Protein AF-A0A3P7JI69-F1 (afdb_monomer_lite)

Organism: Strongylus vulgaris (NCBI:txid40348)

Foldseek 3Di:
DDDDDPVPPPPPVVLADPPVLLVVLLVVLVVCVVVVNAAQEAEFELASSRQNSVQSSDVNNDPSHHAYEYDNVRDPDNVCVVVGDDPVRVVVVPGRHDPVDDDDPDPPPPPD

Radius of gyration: 17.05 Å; chains: 1; bounding box: 57×36×42 Å

InterPro domains:
  IPR029033 Histidine phosphatase superfamily [G3DSA:3.40.50.1240] (18-110)

Structure (mmCIF, N/CA/C/O backbone):
data_AF-A0A3P7JI69-F1
#
_entry.id   AF-A0A3P7JI69-F1
#
loop_
_atom_site.group_PDB
_atom_site.id
_atom_site.type_symbol
_atom_site.label_atom_id
_atom_site.label_alt_id
_atom_site.label_comp_id
_atom_site.label_asym_id
_atom_site.label_entity_id
_atom_site.label_seq_id
_atom_site.pdbx_PDB_ins_code
_atom_site.Cartn_x
_atom_site.Cartn_y
_atom_site.Cartn_z
_atom_site.occupancy
_atom_site.B_iso_or_equiv
_atom_site.auth_seq_id
_atom_site.auth_comp_id
_atom_site.auth_asym_id
_atom_site.auth_atom_id
_atom_site.pdbx_PDB_model_num
ATOM 1 N N . MET A 1 1 ? 40.542 15.471 4.690 1.00 40.34 1 MET A N 1
ATOM 2 C CA . MET A 1 1 ? 39.079 15.677 4.727 1.00 40.34 1 MET A CA 1
ATOM 3 C C . MET A 1 1 ? 38.530 15.348 3.349 1.00 40.34 1 MET A C 1
ATOM 5 O O . MET A 1 1 ? 38.534 16.198 2.474 1.00 40.34 1 MET A O 1
ATOM 9 N N . SER A 1 2 ? 38.188 14.085 3.115 1.00 42.88 2 SER A N 1
ATOM 10 C CA . SER A 1 2 ? 37.630 13.612 1.846 1.00 42.88 2 SER A CA 1
ATOM 11 C C . SER A 1 2 ? 36.116 13.815 1.869 1.00 42.88 2 SER A C 1
ATOM 13 O O . SER A 1 2 ? 35.401 13.048 2.512 1.00 42.88 2 SER A O 1
ATOM 15 N N . GLY A 1 3 ? 35.645 14.883 1.223 1.00 46.31 3 GLY A N 1
ATOM 16 C CA . GLY A 1 3 ? 34.226 15.054 0.922 1.00 46.31 3 GLY A CA 1
ATOM 17 C C . GLY A 1 3 ? 33.776 13.946 -0.027 1.00 46.31 3 GLY A C 1
ATOM 18 O O . GLY A 1 3 ? 34.468 13.648 -1.000 1.00 46.31 3 GLY A O 1
ATOM 19 N N . LEU A 1 4 ? 32.657 13.299 0.290 1.00 49.12 4 LEU A N 1
ATOM 20 C CA . LEU A 1 4 ? 32.044 12.313 -0.596 1.00 49.12 4 LEU A CA 1
ATOM 21 C C . LEU A 1 4 ? 31.556 12.999 -1.892 1.00 49.12 4 LEU A C 1
ATOM 23 O O . LEU A 1 4 ? 31.164 14.168 -1.836 1.00 49.12 4 LEU A O 1
ATOM 27 N N . PRO A 1 5 ? 31.566 12.306 -3.047 1.00 45.09 5 PRO A N 1
ATOM 28 C CA . PRO A 1 5 ? 31.114 12.871 -4.316 1.00 45.09 5 PRO A CA 1
ATOM 29 C C . PRO A 1 5 ? 29.620 13.236 -4.282 1.00 45.09 5 PRO A C 1
ATOM 31 O O . PRO A 1 5 ? 28.800 12.496 -3.735 1.00 45.09 5 PRO A O 1
ATOM 34 N N . LEU A 1 6 ? 29.268 14.350 -4.930 1.00 46.16 6 LEU A N 1
ATOM 35 C CA . LEU A 1 6 ? 27.909 14.908 -5.051 1.00 46.16 6 LEU A CA 1
ATOM 36 C C . LEU A 1 6 ? 26.869 13.958 -5.685 1.00 46.16 6 LEU A C 1
ATOM 38 O O . LEU A 1 6 ? 25.674 14.213 -5.576 1.00 46.16 6 LEU A O 1
ATOM 42 N N . GLU A 1 7 ? 27.284 12.839 -6.279 1.00 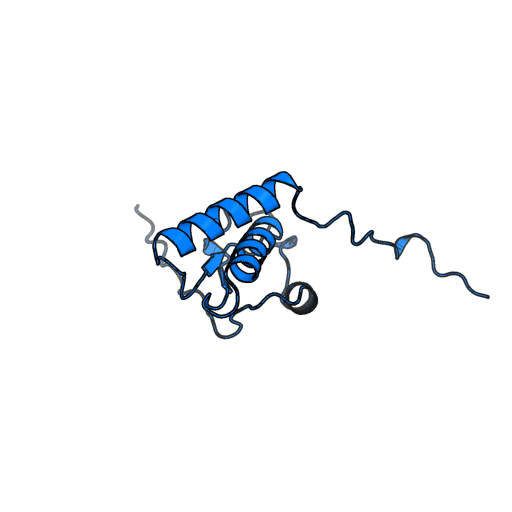42.41 7 GLU A N 1
ATOM 43 C CA . GLU A 1 7 ? 26.380 11.837 -6.867 1.00 42.41 7 GLU A CA 1
ATOM 44 C C . GLU A 1 7 ? 25.722 10.895 -5.841 1.00 42.41 7 GLU A C 1
ATOM 46 O O . GLU A 1 7 ? 24.839 10.117 -6.190 1.00 42.41 7 GLU A O 1
ATOM 51 N N . GLN A 1 8 ? 26.093 10.976 -4.557 1.00 45.59 8 GLN A N 1
ATOM 52 C CA . GLN A 1 8 ? 25.449 10.201 -3.484 1.00 45.59 8 GLN A CA 1
ATOM 53 C C . GLN A 1 8 ? 24.405 10.987 -2.676 1.00 45.59 8 GLN A C 1
ATOM 55 O O . GLN A 1 8 ? 23.789 10.436 -1.764 1.00 45.59 8 GLN A O 1
ATOM 60 N N . GLN A 1 9 ? 24.13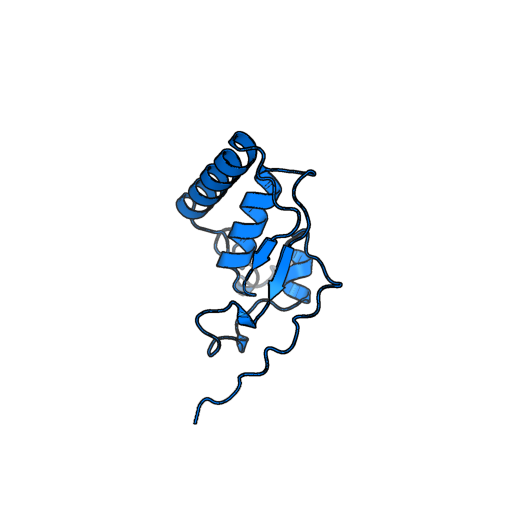0 12.243 -3.036 1.00 40.47 9 GLN A N 1
ATOM 61 C CA . GLN A 1 9 ? 22.944 12.965 -2.571 1.00 40.47 9 GLN A CA 1
ATOM 62 C C . GLN A 1 9 ? 21.775 12.730 -3.534 1.00 40.47 9 GLN A C 1
ATOM 64 O O . GLN A 1 9 ? 21.207 13.667 -4.089 1.00 40.47 9 GLN A O 1
ATOM 69 N N . PHE A 1 10 ? 21.380 11.468 -3.723 1.00 40.22 10 PHE A N 1
ATOM 70 C CA . PHE A 1 10 ? 20.041 11.195 -4.236 1.00 40.22 10 PHE A CA 1
ATOM 71 C C . PHE A 1 10 ? 19.043 11.730 -3.209 1.00 40.22 10 PHE A C 1
ATOM 73 O O . PHE A 1 10 ? 18.860 11.186 -2.118 1.00 40.22 10 PHE A O 1
ATOM 80 N N . ASP A 1 11 ? 18.478 12.881 -3.546 1.00 41.50 11 ASP A N 1
ATOM 81 C CA . ASP A 1 11 ? 17.589 13.664 -2.715 1.00 41.50 11 ASP A CA 1
ATOM 82 C C . ASP A 1 11 ? 16.390 12.808 -2.276 1.00 41.50 11 ASP A C 1
ATOM 84 O O . ASP A 1 11 ? 15.486 12.505 -3.058 1.00 41.50 11 ASP A O 1
ATOM 88 N N . GLN A 1 12 ? 16.346 12.446 -0.990 1.00 42.62 12 GLN A N 1
ATOM 89 C CA . GLN A 1 12 ? 15.197 11.798 -0.339 1.00 42.62 12 GLN A CA 1
ATOM 90 C C . GLN A 1 12 ? 13.889 12.611 -0.475 1.00 42.62 12 GLN A C 1
ATOM 92 O O . GLN A 1 12 ? 12.825 12.194 -0.003 1.00 42.62 12 GLN A O 1
ATOM 97 N N . ARG A 1 13 ? 13.924 13.817 -1.054 1.00 41.59 13 ARG A N 1
ATOM 98 C CA . ARG A 1 13 ? 12.738 14.617 -1.384 1.00 41.59 13 ARG A CA 1
ATOM 99 C C . ARG A 1 13 ? 12.159 14.313 -2.769 1.00 41.59 13 ARG A C 1
ATOM 101 O O . ARG A 1 13 ? 10.972 14.563 -2.942 1.00 41.59 13 ARG A O 1
ATOM 108 N N . SER A 1 14 ? 12.927 13.734 -3.697 1.00 43.69 14 SER A N 1
ATOM 109 C CA . SER A 1 14 ? 12.500 13.525 -5.094 1.00 43.69 14 SER A CA 1
ATOM 110 C C . SER A 1 14 ? 11.665 12.249 -5.311 1.00 43.69 14 SER A C 1
ATOM 112 O O . SER A 1 14 ? 10.902 12.147 -6.262 1.00 43.69 14 SER A O 1
ATOM 114 N N . ILE A 1 15 ? 11.740 11.287 -4.384 1.00 58.84 15 ILE A N 1
ATOM 115 C CA . ILE A 1 15 ? 11.088 9.965 -4.483 1.00 58.84 15 ILE A CA 1
ATOM 116 C C . ILE A 1 15 ? 9.824 9.918 -3.609 1.00 58.84 15 ILE A C 1
ATOM 118 O O . ILE A 1 15 ? 9.529 8.910 -2.979 1.00 58.84 15 ILE A O 1
ATOM 122 N N . ARG A 1 16 ? 9.095 11.027 -3.455 1.00 63.97 16 ARG A N 1
ATOM 123 C CA . ARG A 1 16 ? 7.857 11.072 -2.657 1.00 63.97 16 ARG A CA 1
ATOM 124 C C . ARG A 1 16 ? 6.665 11.369 -3.547 1.00 63.97 16 ARG A C 1
ATOM 126 O O . ARG A 1 16 ? 6.735 12.267 -4.381 1.00 63.97 16 ARG A O 1
ATOM 133 N N . GLN A 1 17 ? 5.576 10.634 -3.323 1.00 71.81 17 GLN A N 1
ATOM 134 C CA . GLN A 1 17 ? 4.293 10.873 -3.971 1.00 71.81 17 GLN A 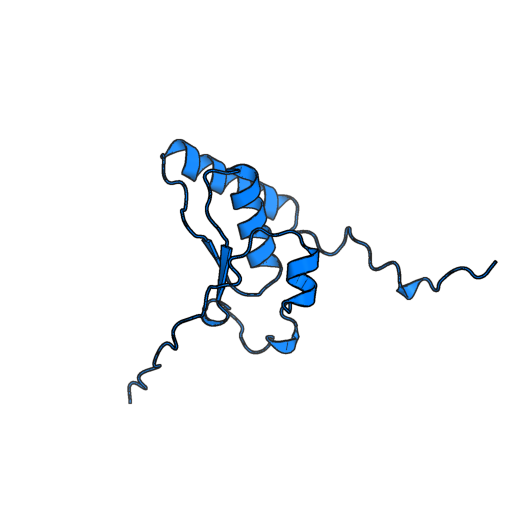CA 1
ATOM 135 C C . GLN A 1 17 ? 3.966 12.377 -3.938 1.00 71.81 17 GLN A C 1
ATOM 137 O O . GLN A 1 17 ? 4.148 13.018 -2.892 1.00 71.81 17 GLN A O 1
ATOM 142 N N . PRO A 1 18 ? 3.485 12.964 -5.051 1.00 85.38 18 PRO A N 1
ATOM 143 C CA . PRO A 1 18 ? 3.058 14.355 -5.068 1.00 85.38 18 PRO A CA 1
ATOM 144 C C . PRO A 1 18 ? 2.088 14.637 -3.919 1.00 85.38 18 PRO A C 1
ATOM 146 O O . PRO A 1 18 ? 1.254 13.793 -3.587 1.00 85.38 18 PRO A O 1
ATOM 149 N N . LYS A 1 19 ? 2.148 15.844 -3.339 1.00 86.56 19 LYS A N 1
ATOM 150 C CA . LYS A 1 19 ? 1.298 16.229 -2.194 1.00 86.56 19 LYS A CA 1
ATOM 151 C C . LYS A 1 19 ? -0.182 15.907 -2.427 1.00 86.56 19 LYS A C 1
ATOM 153 O O . LYS A 1 19 ? -0.850 15.437 -1.513 1.00 86.56 19 LYS A O 1
ATOM 158 N N . ILE A 1 20 ? -0.670 16.117 -3.652 1.00 91.69 20 ILE A N 1
ATOM 159 C CA . ILE A 1 20 ? -2.056 15.821 -4.020 1.00 91.69 20 ILE A CA 1
ATOM 160 C C . ILE A 1 20 ? -2.379 14.323 -3.968 1.00 91.69 20 ILE A C 1
ATOM 162 O O . ILE A 1 20 ? -3.454 13.952 -3.506 1.00 91.69 20 ILE A O 1
ATOM 166 N N . GLY A 1 21 ? -1.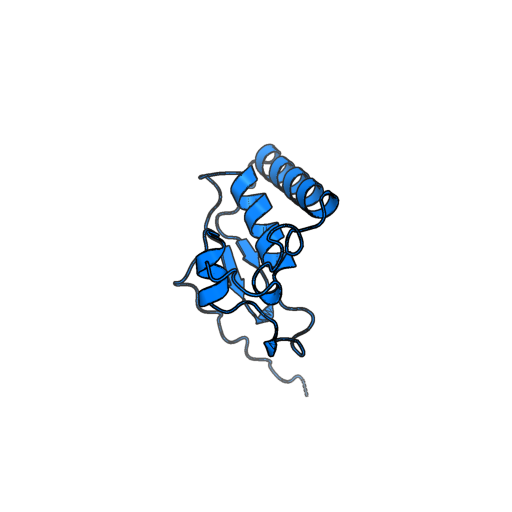443 13.457 -4.367 1.00 92.06 21 GLY A N 1
ATOM 167 C CA . GLY A 1 21 ? -1.613 12.008 -4.296 1.00 92.06 21 GLY A CA 1
ATOM 168 C C . GLY A 1 21 ? -1.746 11.536 -2.851 1.00 92.06 21 GLY A C 1
ATOM 169 O O . GLY A 1 21 ? -2.693 10.827 -2.522 1.00 92.06 21 GLY A O 1
ATOM 170 N N . ARG A 1 22 ? -0.885 12.048 -1.964 1.00 92.44 22 ARG A N 1
ATOM 171 C CA . ARG A 1 22 ? -0.966 11.770 -0.526 1.00 92.44 22 ARG A CA 1
ATOM 172 C C . ARG A 1 22 ? -2.281 12.247 0.093 1.00 92.44 22 ARG A C 1
ATOM 174 O O . ARG A 1 22 ? -2.918 11.500 0.827 1.00 92.44 22 ARG A O 1
ATOM 181 N N . ILE A 1 23 ? -2.716 13.473 -0.215 1.00 95.25 23 ILE A N 1
ATOM 182 C CA . ILE A 1 23 ? -4.005 14.002 0.270 1.00 95.25 23 ILE A CA 1
ATOM 183 C C . ILE A 1 23 ? -5.160 13.118 -0.212 1.00 95.25 23 ILE A C 1
ATOM 185 O O . ILE A 1 23 ? -6.053 12.795 0.565 1.00 95.25 23 ILE A O 1
ATOM 189 N N . THR A 1 24 ? -5.124 12.684 -1.473 1.00 96.69 24 THR A N 1
ATOM 190 C CA . THR A 1 24 ? -6.156 11.814 -2.052 1.00 96.69 24 THR A CA 1
ATOM 191 C C . THR A 1 24 ? -6.209 10.462 -1.338 1.00 96.69 24 THR A C 1
ATOM 193 O O . THR A 1 24 ? -7.288 10.025 -0.943 1.00 96.69 24 THR A O 1
ATOM 196 N N . ALA A 1 25 ? -5.053 9.838 -1.091 1.00 96.56 25 ALA A N 1
ATOM 197 C CA . ALA A 1 25 ? -4.951 8.587 -0.340 1.00 96.56 25 ALA A CA 1
ATOM 198 C C . ALA A 1 25 ? -5.528 8.719 1.082 1.00 96.56 25 ALA A C 1
ATOM 200 O O . ALA A 1 25 ? -6.279 7.859 1.538 1.00 96.56 25 ALA A O 1
ATOM 201 N N . GLN A 1 26 ? -5.243 9.832 1.762 1.00 95.81 26 GLN A N 1
ATOM 202 C CA . GLN A 1 26 ? -5.755 10.107 3.107 1.00 95.81 26 GLN A CA 1
ATOM 203 C C . GLN A 1 26 ? -7.264 10.375 3.129 1.00 95.81 26 GLN A C 1
ATOM 205 O O . GLN A 1 26 ? -7.955 9.913 4.034 1.00 95.81 26 GLN A O 1
ATOM 210 N N . LEU A 1 27 ? -7.800 11.089 2.134 1.00 97.88 27 LEU A N 1
ATOM 211 C CA . LEU A 1 27 ? -9.245 11.295 1.996 1.00 97.88 27 LEU A CA 1
ATOM 212 C C . LEU A 1 27 ? -9.976 9.969 1.769 1.00 97.88 27 LEU A C 1
ATOM 214 O O . LEU A 1 27 ? -11.015 9.735 2.384 1.00 97.88 27 LEU A O 1
ATOM 218 N N . PHE A 1 28 ? -9.411 9.095 0.935 1.00 97.88 28 PHE A N 1
ATOM 219 C CA . PHE A 1 28 ? -9.939 7.753 0.718 1.00 97.88 28 PHE A CA 1
ATOM 220 C C . PHE A 1 28 ? -9.901 6.915 2.004 1.00 97.88 28 PHE A C 1
ATOM 222 O O . PHE A 1 28 ? -10.915 6.345 2.400 1.00 97.88 28 PHE A O 1
ATOM 229 N N . ALA A 1 29 ? -8.769 6.912 2.712 1.00 97.81 29 ALA A N 1
ATOM 230 C CA . ALA A 1 29 ? -8.621 6.217 3.988 1.00 97.81 29 ALA A CA 1
ATOM 231 C C . ALA A 1 29 ? -9.624 6.703 5.049 1.00 97.81 29 ALA A C 1
ATOM 233 O O . ALA A 1 29 ? -10.241 5.892 5.739 1.00 97.81 29 ALA A O 1
ATOM 234 N N . ARG A 1 30 ? -9.851 8.019 5.141 1.00 97.88 30 ARG A N 1
ATOM 235 C CA . ARG A 1 30 ? -10.876 8.606 6.016 1.00 97.88 30 ARG A CA 1
ATOM 236 C C . ARG A 1 30 ? -12.269 8.069 5.702 1.00 97.88 30 ARG A C 1
ATOM 238 O O . ARG A 1 30 ? -13.026 7.765 6.620 1.00 97.88 30 ARG A O 1
ATOM 245 N N . GLU A 1 31 ? -12.603 7.950 4.422 1.00 98.31 31 GLU A N 1
ATOM 246 C CA . GLU A 1 31 ? -13.906 7.442 3.996 1.00 98.31 31 GLU A CA 1
ATOM 247 C C . GLU A 1 31 ? -14.086 5.958 4.347 1.00 98.31 31 GLU A C 1
ATOM 249 O O . GLU A 1 31 ? -15.161 5.564 4.798 1.00 98.31 31 GLU A O 1
ATOM 254 N N . LEU A 1 32 ? -13.028 5.145 4.228 1.00 97.88 32 LEU A N 1
ATOM 255 C CA . LEU A 1 32 ? -13.046 3.746 4.673 1.00 97.88 32 LEU A CA 1
ATOM 256 C C . LEU A 1 32 ? -13.360 3.634 6.170 1.00 97.88 32 LEU A C 1
ATOM 258 O O . LEU A 1 32 ? -14.223 2.848 6.556 1.00 97.88 32 LEU A O 1
ATOM 262 N N . ILE A 1 33 ? -12.714 4.453 7.006 1.00 97.50 33 ILE A N 1
ATOM 263 C CA . ILE A 1 33 ? -12.965 4.483 8.456 1.00 97.50 33 ILE A CA 1
ATOM 264 C C . ILE A 1 33 ? -14.403 4.923 8.742 1.00 97.50 33 ILE A C 1
ATOM 266 O O . ILE A 1 33 ? -15.109 4.257 9.495 1.00 97.50 33 ILE A O 1
ATOM 270 N N . SER A 1 34 ? -14.870 6.002 8.102 1.00 98.00 34 SER A N 1
ATOM 271 C CA . SER A 1 34 ? -16.228 6.530 8.303 1.00 98.00 34 SER A CA 1
ATOM 272 C C . SER A 1 34 ? -17.324 5.513 7.978 1.00 98.00 34 SER A C 1
ATOM 274 O O . SER A 1 34 ? -18.431 5.620 8.502 1.00 98.00 34 SER A O 1
ATOM 276 N N . ARG A 1 35 ? -17.037 4.550 7.098 1.00 97.69 35 ARG A N 1
ATOM 277 C CA . ARG A 1 35 ? -17.964 3.490 6.681 1.00 97.69 35 ARG A CA 1
ATOM 278 C C . ARG A 1 35 ? -17.729 2.162 7.395 1.00 97.69 35 ARG A C 1
ATOM 280 O O . ARG A 1 35 ? -18.370 1.177 7.043 1.00 97.69 35 ARG A O 1
ATOM 287 N N . ASN A 1 36 ? -16.812 2.119 8.362 1.00 96.50 36 ASN A N 1
ATOM 288 C CA . ASN A 1 36 ? -16.385 0.893 9.033 1.00 96.50 36 ASN A CA 1
ATOM 289 C C . ASN A 1 36 ? -15.901 -0.198 8.047 1.00 96.50 36 ASN A C 1
ATOM 291 O O . ASN A 1 36 ? -16.126 -1.389 8.250 1.00 96.50 36 ASN A O 1
ATOM 295 N N . ALA A 1 37 ? -15.245 0.216 6.958 1.00 97.19 37 ALA A N 1
ATOM 296 C CA . ALA A 1 37 ? -14.767 -0.631 5.864 1.00 97.19 37 ALA A CA 1
ATOM 297 C C . ALA A 1 37 ? -13.231 -0.752 5.875 1.00 97.19 37 ALA A C 1
ATOM 299 O O . ALA A 1 37 ? -12.568 -0.579 4.853 1.00 97.19 37 ALA A O 1
ATOM 300 N N . ILE A 1 38 ? -12.649 -0.997 7.053 1.00 97.12 38 ILE A N 1
ATOM 301 C CA . ILE A 1 38 ? -11.194 -1.053 7.230 1.00 97.12 38 ILE A CA 1
ATOM 302 C C . ILE A 1 38 ? -10.613 -2.300 6.531 1.00 97.12 38 ILE A C 1
ATOM 304 O O . ILE A 1 38 ? -10.985 -3.422 6.897 1.00 97.12 38 ILE A O 1
ATOM 308 N N . PRO A 1 39 ? -9.679 -2.148 5.571 1.00 95.44 39 PRO A N 1
ATOM 309 C CA . PRO A 1 39 ? -9.090 -3.278 4.861 1.00 95.44 39 PRO A CA 1
ATOM 310 C C . PRO A 1 39 ? -8.278 -4.188 5.787 1.00 95.44 39 PRO A C 1
ATOM 312 O O . PRO A 1 39 ? -7.426 -3.730 6.550 1.00 95.44 39 PRO A O 1
ATOM 315 N N . LYS A 1 40 ? -8.493 -5.503 5.672 1.00 95.56 40 LYS A N 1
ATOM 316 C CA . LYS A 1 40 ? -7.654 -6.525 6.327 1.00 95.56 40 LYS A CA 1
ATOM 317 C C . LYS A 1 40 ? -6.418 -6.903 5.515 1.00 95.56 40 LYS A C 1
ATOM 319 O O . LYS A 1 40 ? -5.500 -7.500 6.064 1.00 95.56 40 LYS A O 1
ATOM 324 N N . THR A 1 41 ? -6.383 -6.511 4.247 1.00 94.75 41 THR A N 1
ATOM 325 C CA . THR A 1 41 ? -5.243 -6.656 3.343 1.00 94.75 41 THR A CA 1
ATOM 326 C C . THR A 1 41 ? -5.354 -5.580 2.267 1.00 94.75 41 THR A C 1
ATOM 328 O O . THR A 1 41 ? -6.464 -5.258 1.838 1.00 94.75 41 THR A O 1
ATOM 331 N N . ILE A 1 42 ? -4.226 -5.027 1.824 1.00 95.50 42 ILE A N 1
ATOM 332 C CA . ILE A 1 42 ? -4.153 -4.152 0.648 1.00 95.50 42 ILE A CA 1
ATOM 333 C C . ILE A 1 42 ? -3.318 -4.865 -0.411 1.00 95.50 42 ILE A C 1
ATOM 335 O O . ILE A 1 42 ? -2.175 -5.203 -0.146 1.00 95.50 42 ILE A O 1
ATOM 339 N N . PHE A 1 43 ? -3.856 -5.071 -1.608 1.00 95.44 43 PHE A N 1
ATOM 340 C CA . PHE A 1 43 ? -3.083 -5.590 -2.738 1.00 95.44 43 PHE A CA 1
ATOM 341 C C . PHE A 1 43 ? -2.655 -4.430 -3.629 1.00 95.44 43 PHE A C 1
ATOM 343 O O . PHE A 1 43 ? -3.467 -3.551 -3.932 1.00 95.44 43 PHE A O 1
ATOM 350 N N . CYS A 1 44 ? -1.394 -4.400 -4.049 1.00 94.44 44 CYS A N 1
ATOM 351 C CA . CYS A 1 44 ? -0.901 -3.342 -4.921 1.00 94.44 44 CYS A CA 1
ATOM 352 C C . CYS A 1 44 ? 0.156 -3.836 -5.911 1.00 94.44 44 CYS A C 1
ATOM 354 O O . CYS A 1 44 ? 0.837 -4.831 -5.677 1.00 94.44 44 CYS A O 1
ATOM 356 N N . SER A 1 45 ? 0.324 -3.091 -7.006 1.00 92.62 45 SER A N 1
ATOM 357 C CA . SER A 1 45 ? 1.420 -3.329 -7.946 1.00 92.62 45 SER A CA 1
ATOM 358 C C . SER A 1 45 ? 2.783 -2.999 -7.309 1.00 92.62 45 SER A C 1
ATOM 360 O O . SER A 1 45 ? 2.844 -2.171 -6.394 1.00 92.62 45 SER A O 1
ATOM 362 N N . PRO A 1 46 ? 3.889 -3.570 -7.814 1.00 90.25 46 PRO A N 1
ATOM 363 C CA . PRO A 1 46 ? 5.251 -3.290 -7.341 1.00 90.25 46 PRO A CA 1
ATOM 364 C C . PRO A 1 46 ? 5.786 -1.901 -7.739 1.00 90.25 46 PRO A C 1
ATOM 366 O O . PRO A 1 46 ? 6.949 -1.578 -7.487 1.00 90.25 46 PRO A O 1
ATOM 369 N N . THR A 1 47 ? 4.961 -1.046 -8.352 1.00 89.62 47 THR A N 1
ATOM 370 C CA . THR A 1 47 ? 5.365 0.327 -8.666 1.00 89.62 47 THR A CA 1
ATOM 371 C C . THR A 1 47 ? 5.475 1.167 -7.393 1.00 89.62 47 THR A C 1
ATOM 373 O O . THR A 1 47 ? 4.663 1.061 -6.469 1.00 89.62 47 THR A O 1
ATOM 376 N N . LEU A 1 48 ? 6.453 2.076 -7.366 1.00 88.44 48 LEU A N 1
ATOM 377 C CA . LEU A 1 48 ? 6.648 2.996 -6.244 1.00 88.44 48 LEU A CA 1
ATOM 378 C C . LEU A 1 48 ? 5.369 3.784 -5.910 1.00 88.44 48 LEU A C 1
ATOM 380 O O . LEU A 1 48 ? 5.033 3.932 -4.739 1.00 88.44 48 LEU A O 1
ATOM 384 N N . ALA A 1 49 ? 4.643 4.269 -6.920 1.00 90.00 49 ALA A N 1
ATOM 385 C CA . ALA A 1 49 ? 3.436 5.068 -6.714 1.00 90.00 49 ALA A CA 1
ATOM 386 C C . ALA A 1 49 ? 2.309 4.264 -6.039 1.00 90.00 49 ALA A C 1
ATOM 388 O O . ALA A 1 49 ? 1.636 4.775 -5.137 1.00 90.00 49 ALA A O 1
ATOM 389 N N . SER A 1 50 ? 2.120 3.001 -6.440 1.00 92.69 50 SER A N 1
ATOM 390 C CA . SER A 1 50 ? 1.155 2.101 -5.803 1.00 92.69 50 SER A CA 1
ATOM 391 C C . SER A 1 50 ? 1.536 1.805 -4.354 1.00 92.69 50 SER A C 1
ATOM 393 O O . SER A 1 50 ? 0.693 1.936 -3.467 1.00 92.69 50 SER A O 1
ATOM 395 N N . LEU A 1 51 ? 2.808 1.492 -4.099 1.00 92.31 51 LEU A N 1
ATOM 396 C CA . LEU A 1 51 ? 3.314 1.219 -2.753 1.00 92.31 51 LEU A CA 1
ATOM 397 C C . LEU A 1 51 ? 3.194 2.428 -1.818 1.00 92.31 51 LEU A C 1
ATOM 399 O O . LEU A 1 51 ? 2.795 2.284 -0.662 1.00 92.31 51 LEU A O 1
ATOM 403 N N . GLN A 1 52 ? 3.488 3.631 -2.315 1.00 92.06 52 GLN A N 1
ATOM 404 C CA . GLN A 1 52 ? 3.323 4.872 -1.555 1.00 92.06 52 GLN A CA 1
ATOM 405 C C . GLN A 1 52 ? 1.863 5.131 -1.200 1.00 92.06 52 GLN A C 1
ATOM 407 O O . GLN A 1 52 ? 1.565 5.441 -0.050 1.00 92.06 52 GLN A O 1
ATOM 412 N N . THR A 1 53 ? 0.955 4.914 -2.151 1.00 94.94 53 THR A N 1
ATOM 413 C CA . THR A 1 53 ? -0.482 5.081 -1.918 1.00 94.94 53 THR A CA 1
ATOM 414 C C . THR A 1 53 ? -0.994 4.083 -0.875 1.00 94.94 53 THR A C 1
ATOM 416 O O . THR A 1 53 ? -1.680 4.484 0.064 1.00 94.94 53 THR A O 1
ATOM 419 N N . ALA A 1 54 ? -0.625 2.801 -0.991 1.00 94.94 54 ALA A N 1
ATOM 420 C CA . ALA A 1 54 ? -0.980 1.768 -0.014 1.00 94.94 54 ALA A CA 1
ATOM 421 C C . ALA A 1 54 ? -0.455 2.116 1.389 1.00 94.94 54 ALA A C 1
ATOM 423 O O . ALA A 1 54 ? -1.191 2.046 2.373 1.00 94.94 54 ALA A O 1
ATOM 424 N N . THR A 1 55 ? 0.791 2.584 1.460 1.00 92.56 55 THR A N 1
ATOM 425 C CA . THR A 1 55 ? 1.429 3.013 2.707 1.00 92.56 55 THR A CA 1
ATOM 426 C C . THR A 1 55 ? 0.745 4.235 3.315 1.00 92.56 55 THR A C 1
ATOM 428 O O . THR A 1 55 ? 0.536 4.278 4.524 1.00 92.56 55 THR A O 1
ATOM 431 N N . ASP A 1 56 ? 0.374 5.237 2.516 1.00 93.75 56 ASP A N 1
ATOM 432 C CA . ASP A 1 56 ? -0.329 6.424 3.007 1.00 93.75 56 ASP A CA 1
ATOM 433 C C . ASP A 1 56 ? -1.721 6.072 3.556 1.00 93.75 56 ASP A C 1
ATOM 435 O O . ASP A 1 56 ? -2.107 6.596 4.604 1.00 93.75 56 ASP A O 1
ATOM 439 N N . ILE A 1 57 ? -2.443 5.146 2.910 1.00 95.81 57 ILE A N 1
ATOM 440 C CA . ILE A 1 57 ? -3.718 4.613 3.418 1.00 95.81 57 ILE A CA 1
ATOM 441 C C . ILE A 1 57 ? -3.496 3.887 4.747 1.00 95.81 57 ILE A C 1
ATOM 443 O O . ILE A 1 57 ? -4.165 4.181 5.738 1.00 95.81 57 ILE A O 1
ATOM 447 N N . GLN A 1 58 ? -2.534 2.965 4.787 1.00 95.00 58 GLN A N 1
ATOM 448 C CA . GLN A 1 58 ? -2.228 2.170 5.972 1.00 95.00 58 GLN A CA 1
ATOM 449 C C . GLN A 1 58 ? -1.791 3.043 7.153 1.00 95.00 58 GLN A C 1
ATOM 451 O O . GLN A 1 58 ? -2.278 2.856 8.263 1.00 95.00 58 GLN A O 1
ATOM 456 N N . ASN A 1 59 ? -0.932 4.037 6.918 1.00 93.25 59 ASN A N 1
ATOM 457 C CA . ASN A 1 59 ? -0.484 4.977 7.945 1.00 93.25 59 ASN A CA 1
ATOM 458 C C . ASN A 1 59 ? -1.618 5.860 8.469 1.00 93.25 59 ASN A C 1
ATOM 460 O O . ASN A 1 59 ? -1.607 6.221 9.643 1.00 93.25 59 ASN A O 1
ATOM 464 N N . TYR A 1 60 ? -2.574 6.228 7.611 1.00 95.44 60 TYR A N 1
ATOM 465 C CA . TYR A 1 60 ? -3.727 7.022 8.025 1.00 95.44 60 TYR A CA 1
ATOM 466 C C . TYR A 1 60 ? -4.694 6.211 8.895 1.00 95.44 60 TYR A C 1
ATOM 468 O O . TYR A 1 60 ? -5.147 6.708 9.922 1.00 95.44 60 TYR A O 1
ATOM 476 N N . ILE A 1 61 ? -4.996 4.969 8.504 1.00 95.94 61 ILE A N 1
ATOM 477 C CA . ILE A 1 61 ? -5.881 4.077 9.271 1.00 95.94 61 ILE A CA 1
ATOM 478 C C . ILE A 1 61 ? -5.203 3.595 10.562 1.00 95.94 61 ILE A C 1
ATOM 480 O O . ILE A 1 61 ? -5.837 3.490 11.607 1.00 95.94 61 ILE A O 1
ATOM 484 N N . GLY A 1 62 ? -3.904 3.308 10.512 1.00 93.56 62 GLY A N 1
ATOM 485 C CA . GLY A 1 62 ? -3.144 2.786 11.639 1.00 93.56 62 GLY A CA 1
ATOM 486 C C . GLY A 1 62 ? -3.291 1.272 11.809 1.00 93.56 62 GLY A C 1
ATOM 487 O O . GLY A 1 62 ? -3.454 0.527 10.846 1.00 93.56 62 GLY A O 1
ATOM 488 N N . LYS A 1 63 ? -3.194 0.803 13.059 1.00 91.56 63 LYS A N 1
ATOM 489 C CA . LYS A 1 63 ? -3.022 -0.623 13.413 1.00 91.56 63 LYS A CA 1
ATOM 490 C C . LYS A 1 63 ? -4.188 -1.536 13.020 1.00 91.56 63 LYS A C 1
ATOM 492 O O . LYS A 1 63 ? -4.025 -2.749 13.023 1.00 91.56 63 LYS A O 1
ATOM 497 N N . GLU A 1 64 ? -5.359 -0.971 12.744 1.00 93.19 64 GLU A N 1
ATOM 498 C CA . GLU A 1 64 ? -6.541 -1.739 12.341 1.00 93.19 64 GLU A CA 1
ATOM 499 C C . GLU A 1 64 ? -6.491 -2.164 10.868 1.00 93.19 64 GLU A C 1
ATOM 501 O O . GLU A 1 64 ? -7.184 -3.111 10.480 1.00 93.19 64 GLU A O 1
ATOM 506 N N . CYS A 1 65 ? -5.668 -1.475 10.069 1.00 95.00 65 CYS A N 1
ATOM 507 C CA . CYS A 1 65 ? -5.382 -1.833 8.690 1.00 95.00 65 CYS A CA 1
ATOM 508 C C . CYS A 1 65 ? -4.415 -3.015 8.656 1.00 95.00 65 CYS A C 1
ATOM 510 O O . CYS A 1 65 ? -3.413 -3.028 9.375 1.00 95.00 65 CYS A O 1
ATOM 512 N N . GLY A 1 66 ? -4.704 -4.003 7.815 1.00 92.31 66 GLY A N 1
ATOM 513 C CA . GLY A 1 66 ? -3.811 -5.143 7.648 1.00 92.31 66 GLY A CA 1
ATOM 514 C C . GLY A 1 66 ? -2.585 -4.849 6.787 1.00 92.31 66 GLY A C 1
ATOM 515 O O . GLY A 1 66 ? -2.268 -3.698 6.483 1.00 92.31 66 GLY A O 1
ATOM 516 N N . LEU A 1 67 ? -1.874 -5.913 6.413 1.00 92.88 67 LEU A N 1
ATOM 517 C CA . LEU A 1 67 ? -0.625 -5.836 5.653 1.00 92.88 67 LEU A CA 1
ATOM 518 C C . LEU A 1 67 ? -0.864 -5.550 4.164 1.00 92.88 67 LEU A C 1
ATOM 520 O O . LEU A 1 67 ? -1.959 -5.761 3.634 1.00 92.88 67 LEU A O 1
ATOM 524 N N . THR A 1 68 ? 0.182 -5.065 3.495 1.00 94.19 68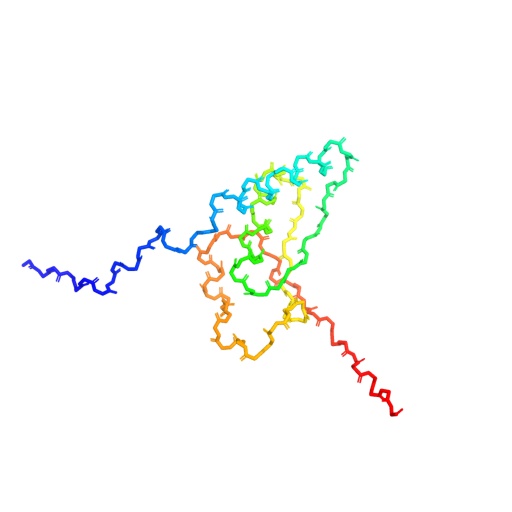 THR A N 1
ATOM 525 C CA . THR A 1 68 ? 0.179 -4.852 2.044 1.00 94.19 68 THR A CA 1
ATOM 526 C C . THR A 1 68 ? 0.823 -6.036 1.328 1.00 94.19 68 THR A C 1
ATOM 528 O O . THR A 1 68 ? 1.976 -6.359 1.594 1.00 94.19 68 THR A O 1
ATOM 531 N N . CYS A 1 69 ? 0.108 -6.647 0.394 1.00 94.06 69 CYS A N 1
ATOM 532 C CA . CYS A 1 69 ? 0.594 -7.693 -0.495 1.00 94.06 69 CYS A CA 1
ATOM 533 C C . CYS A 1 69 ? 0.996 -7.079 -1.838 1.00 94.06 69 CYS A C 1
ATOM 535 O O . CYS A 1 69 ? 0.221 -6.339 -2.452 1.00 94.06 69 CYS A O 1
ATOM 537 N N . ILE A 1 70 ? 2.204 -7.391 -2.302 1.00 92.00 70 ILE A N 1
ATOM 538 C CA . ILE A 1 70 ? 2.722 -6.890 -3.576 1.00 92.00 70 ILE A CA 1
ATOM 539 C C . ILE A 1 70 ? 2.476 -7.945 -4.645 1.00 92.00 70 ILE A C 1
ATOM 541 O O . ILE A 1 70 ? 2.948 -9.071 -4.524 1.00 92.00 70 ILE A O 1
ATOM 545 N N . ASP A 1 71 ? 1.759 -7.569 -5.698 1.00 91.50 71 ASP A N 1
ATOM 546 C CA . ASP A 1 71 ? 1.417 -8.460 -6.799 1.00 91.50 71 ASP A CA 1
ATOM 547 C C . ASP A 1 71 ? 1.769 -7.807 -8.143 1.00 91.50 71 ASP A C 1
ATOM 549 O O . ASP A 1 71 ? 1.170 -6.816 -8.572 1.00 91.50 71 ASP A O 1
ATOM 553 N N . ALA A 1 72 ? 2.766 -8.381 -8.821 1.00 89.50 72 ALA A N 1
ATOM 554 C CA . ALA A 1 72 ? 3.213 -7.959 -10.146 1.00 89.50 72 ALA A CA 1
ATOM 555 C C . ALA A 1 72 ? 2.107 -8.043 -11.209 1.00 89.50 72 ALA A C 1
ATOM 557 O O . ALA A 1 72 ? 2.127 -7.286 -12.183 1.00 89.50 72 ALA A O 1
ATOM 558 N N . SER A 1 73 ? 1.119 -8.923 -11.021 1.00 89.81 73 SER A N 1
ATOM 559 C CA . SER A 1 73 ? 0.003 -9.077 -11.948 1.00 89.81 73 SER A CA 1
ATOM 560 C C . SER A 1 73 ? -0.874 -7.819 -12.026 1.00 89.81 73 SER A C 1
ATOM 562 O O . SER A 1 73 ? -1.467 -7.563 -13.077 1.00 89.81 73 SER A O 1
ATOM 564 N N . LEU A 1 74 ? -0.876 -6.996 -10.970 1.00 90.94 74 LEU A N 1
ATOM 565 C CA . LEU A 1 74 ? -1.633 -5.746 -10.868 1.00 90.94 74 LEU A CA 1
ATOM 566 C C . LEU A 1 74 ? -0.964 -4.557 -11.574 1.00 90.94 74 LEU A C 1
ATOM 568 O O . LEU A 1 74 ? -1.547 -3.473 -11.631 1.00 90.94 74 LEU A O 1
ATOM 572 N N . ALA A 1 75 ? 0.262 -4.712 -12.079 1.00 89.81 75 ALA A N 1
ATOM 573 C CA . ALA A 1 75 ? 0.920 -3.653 -12.831 1.00 89.81 75 ALA A CA 1
ATOM 574 C C . ALA A 1 75 ? 0.288 -3.496 -14.222 1.00 89.81 75 ALA A C 1
ATOM 576 O O . ALA A 1 75 ? 0.199 -4.456 -14.990 1.00 89.81 75 ALA A O 1
ATOM 577 N N . SER A 1 76 ? -0.119 -2.266 -14.551 1.00 85.19 76 SER A N 1
ATOM 578 C CA . SER A 1 76 ? -0.697 -1.913 -15.853 1.00 85.19 76 SER A CA 1
ATOM 579 C C . SER A 1 76 ? 0.327 -1.951 -16.988 1.00 85.19 76 SER A C 1
ATOM 581 O O . SER A 1 76 ? -0.018 -2.307 -18.110 1.00 85.19 76 SER A O 1
ATOM 583 N N . ASP A 1 77 ? 1.582 -1.614 -16.690 1.00 83.81 77 ASP A N 1
ATOM 584 C CA . ASP A 1 77 ? 2.714 -1.753 -17.599 1.00 83.81 77 ASP A CA 1
ATOM 585 C C . ASP A 1 77 ? 3.744 -2.717 -17.005 1.00 83.81 77 ASP A C 1
ATOM 587 O O . ASP A 1 77 ? 4.446 -2.393 -16.045 1.00 83.81 77 ASP A O 1
ATOM 591 N N . ARG A 1 78 ? 3.822 -3.912 -17.595 1.00 84.88 78 ARG A N 1
ATOM 592 C CA . ARG A 1 78 ? 4.781 -4.958 -17.214 1.00 84.88 78 ARG A CA 1
ATOM 593 C C . ARG A 1 78 ? 6.101 -4.870 -17.982 1.00 84.88 78 ARG A C 1
ATOM 595 O O . ARG A 1 78 ? 7.038 -5.575 -17.629 1.00 84.88 78 ARG A O 1
ATOM 602 N N . SER A 1 79 ? 6.195 -4.019 -19.008 1.00 84.44 79 SER A N 1
ATOM 603 C CA . SER A 1 79 ? 7.434 -3.839 -19.777 1.00 84.44 79 SER A CA 1
ATOM 604 C C . SER A 1 79 ? 8.513 -3.108 -18.975 1.00 84.44 79 SER A C 1
ATOM 606 O O . SER A 1 79 ? 9.695 -3.375 -19.145 1.00 84.44 79 SER A O 1
ATOM 608 N N . SER A 1 80 ? 8.098 -2.283 -18.012 1.00 80.75 80 SER A N 1
ATOM 609 C CA . SER A 1 80 ? 8.980 -1.543 -17.102 1.00 80.75 80 SER A CA 1
ATOM 610 C C . SER A 1 80 ? 9.383 -2.330 -15.838 1.00 80.75 80 SER A C 1
ATOM 612 O O . SER A 1 80 ? 9.746 -1.727 -14.825 1.00 80.75 80 SER A O 1
ATOM 614 N N . ALA A 1 81 ? 9.288 -3.666 -15.849 1.00 84.25 81 ALA A N 1
ATOM 615 C CA . ALA A 1 81 ? 9.505 -4.502 -14.661 1.00 84.25 81 ALA A CA 1
ATOM 616 C C . ALA A 1 81 ? 10.926 -4.405 -14.080 1.00 84.25 81 ALA A C 1
ATOM 618 O O . ALA A 1 81 ? 11.111 -4.496 -12.869 1.00 84.25 81 ALA A O 1
ATOM 619 N N . GLU A 1 82 ? 11.922 -4.148 -14.927 1.00 85.12 82 GLU A N 1
ATOM 620 C CA . GLU A 1 82 ? 13.319 -3.921 -14.532 1.00 85.12 82 GLU A CA 1
ATOM 621 C C . GLU A 1 82 ? 13.532 -2.669 -13.663 1.00 85.12 82 GLU A C 1
ATOM 623 O O . GLU A 1 82 ? 14.575 -2.521 -13.028 1.00 85.12 82 GLU A O 1
ATOM 628 N N . HIS A 1 83 ? 12.543 -1.772 -13.610 1.00 83.25 83 HIS A N 1
ATOM 629 C CA . HIS A 1 83 ? 12.565 -0.554 -12.800 1.00 83.25 83 HIS A CA 1
ATOM 630 C C . HIS A 1 83 ? 11.673 -0.637 -11.556 1.00 83.25 83 HIS A C 1
ATOM 632 O O . HIS A 1 83 ? 11.538 0.347 -10.822 1.00 83.25 83 HIS A O 1
ATOM 638 N N . TRP A 1 84 ? 11.021 -1.776 -11.316 1.00 87.19 84 TRP A N 1
ATOM 639 C CA . TRP A 1 84 ? 10.240 -1.975 -10.102 1.00 87.19 84 TRP A CA 1
ATOM 640 C C . TRP A 1 84 ? 11.138 -2.103 -8.877 1.00 87.19 84 TRP A C 1
ATOM 642 O O . TRP A 1 84 ? 12.309 -2.471 -8.963 1.00 87.19 84 TRP A O 1
ATOM 652 N N . LEU A 1 85 ? 10.575 -1.787 -7.712 1.00 82.06 85 LEU A N 1
ATOM 653 C CA . LEU A 1 85 ? 11.307 -1.922 -6.461 1.00 82.06 85 LEU A CA 1
ATOM 654 C C . LEU A 1 85 ? 11.496 -3.405 -6.140 1.00 82.06 85 LEU A C 1
ATOM 656 O O . LEU A 1 85 ? 10.522 -4.155 -6.072 1.00 82.06 85 LEU A O 1
ATOM 660 N N . GLY A 1 86 ? 12.738 -3.810 -5.899 1.00 81.31 86 GLY A N 1
ATOM 661 C CA . GLY A 1 86 ? 13.050 -5.121 -5.358 1.00 81.31 86 GLY A CA 1
ATOM 662 C C . GLY A 1 86 ? 12.855 -5.165 -3.843 1.00 81.31 86 GLY A C 1
ATOM 663 O O . GLY A 1 86 ? 12.671 -4.151 -3.163 1.00 81.31 86 GLY A O 1
ATOM 664 N N . GLU A 1 87 ? 12.953 -6.366 -3.275 1.00 79.69 87 GLU A N 1
ATOM 665 C CA . GLU A 1 87 ? 12.801 -6.595 -1.830 1.00 79.69 87 GLU A CA 1
ATOM 666 C C . GLU A 1 87 ? 13.763 -5.739 -0.985 1.00 79.69 87 GLU A C 1
ATOM 668 O O . GLU A 1 87 ? 13.420 -5.252 0.098 1.00 79.69 87 GLU A O 1
ATOM 673 N N . LYS A 1 88 ? 14.982 -5.505 -1.491 1.00 81.06 88 LYS A N 1
ATOM 674 C CA . LYS A 1 88 ? 15.992 -4.667 -0.828 1.00 81.06 88 LYS A CA 1
ATOM 675 C C . LYS A 1 88 ? 15.606 -3.192 -0.796 1.00 81.06 88 LYS A C 1
ATOM 677 O O . LYS A 1 88 ? 15.932 -2.517 0.179 1.00 81.06 88 LYS A O 1
ATOM 682 N N . GLU A 1 89 ? 14.970 -2.659 -1.837 1.00 82.06 89 GLU A N 1
ATOM 683 C CA . GLU A 1 89 ? 14.446 -1.296 -1.789 1.00 82.06 89 GLU A CA 1
ATOM 684 C C . GLU A 1 89 ? 13.212 -1.216 -0.890 1.00 82.06 89 GLU A C 1
ATOM 686 O O . GLU A 1 89 ? 13.143 -0.332 -0.038 1.00 82.06 89 GLU A O 1
ATOM 691 N N . ILE A 1 90 ? 12.283 -2.166 -1.013 1.00 80.88 90 ILE A N 1
ATOM 692 C CA . ILE A 1 90 ? 11.033 -2.204 -0.240 1.00 80.88 90 ILE A CA 1
ATOM 693 C C . ILE A 1 90 ? 11.308 -2.265 1.268 1.00 80.88 90 ILE A C 1
ATOM 695 O O . ILE A 1 90 ? 10.751 -1.479 2.036 1.00 80.88 90 ILE A O 1
ATOM 699 N N . SER A 1 91 ? 12.226 -3.131 1.701 1.00 78.50 91 SER A N 1
ATOM 700 C CA . SER A 1 91 ? 12.615 -3.263 3.115 1.00 78.50 91 SER A CA 1
ATOM 701 C C . SER A 1 91 ? 13.171 -1.966 3.719 1.00 78.50 91 SER A C 1
ATOM 703 O O . SER A 1 91 ? 12.971 -1.698 4.906 1.00 78.50 91 SER A O 1
ATOM 705 N N . LYS A 1 92 ? 13.810 -1.103 2.916 1.00 80.12 92 LYS A N 1
ATOM 706 C CA . LYS A 1 92 ? 14.304 0.210 3.371 1.00 80.12 92 LYS A CA 1
ATOM 707 C C . LYS A 1 92 ? 13.187 1.237 3.555 1.00 80.12 92 LYS A C 1
ATOM 709 O O . LYS A 1 92 ? 13.371 2.197 4.305 1.00 80.12 92 LYS A O 1
ATOM 714 N N . LEU A 1 93 ? 12.045 1.051 2.895 1.00 72.38 93 LEU A N 1
ATOM 715 C CA . LEU A 1 93 ? 10.933 2.001 2.903 1.00 72.38 93 LEU A CA 1
ATOM 716 C C . LEU A 1 93 ? 10.040 1.885 4.150 1.00 72.38 93 LEU A C 1
ATOM 718 O O . LEU A 1 93 ? 9.171 2.731 4.351 1.00 72.38 93 LEU A O 1
ATOM 722 N N . LYS A 1 94 ? 10.302 0.906 5.034 1.00 74.56 94 LYS A N 1
ATOM 723 C CA . LYS A 1 94 ? 9.560 0.665 6.291 1.00 74.56 94 LYS A CA 1
ATOM 724 C C . LYS A 1 94 ? 8.048 0.502 6.084 1.00 74.56 94 LYS A C 1
ATOM 726 O O . LYS A 1 94 ? 7.259 0.839 6.963 1.00 74.56 94 LYS A O 1
ATOM 731 N N . PHE A 1 95 ? 7.648 0.006 4.920 1.00 81.38 95 PHE A N 1
ATOM 732 C CA . PHE A 1 95 ? 6.260 -0.330 4.625 1.00 81.38 95 PHE A CA 1
ATOM 733 C C . PHE A 1 95 ? 5.866 -1.598 5.392 1.00 81.38 95 PHE A C 1
ATOM 735 O O . PHE A 1 95 ? 6.695 -2.499 5.547 1.00 81.38 95 PHE A O 1
ATOM 742 N N . HIS A 1 96 ? 4.622 -1.704 5.872 1.00 85.00 96 HIS A N 1
ATOM 743 C CA . HIS A 1 96 ? 4.151 -2.958 6.470 1.00 85.00 96 HIS A CA 1
ATOM 744 C C . HIS A 1 96 ? 3.650 -3.898 5.363 1.00 85.00 96 HIS A C 1
ATOM 746 O O . HIS A 1 96 ? 2.450 -3.979 5.070 1.00 85.00 96 HIS A O 1
ATOM 752 N N . ILE A 1 97 ? 4.613 -4.569 4.731 1.00 88.06 97 ILE A N 1
ATOM 753 C CA . ILE A 1 97 ? 4.414 -5.544 3.657 1.00 88.06 97 ILE A CA 1
ATOM 754 C C . ILE A 1 97 ? 4.234 -6.951 4.235 1.00 88.06 97 ILE A C 1
ATOM 756 O O . ILE A 1 97 ? 4.880 -7.313 5.221 1.00 88.06 97 ILE A O 1
ATOM 760 N N . ASP A 1 98 ? 3.374 -7.746 3.606 1.00 88.31 98 ASP A N 1
ATOM 761 C CA . ASP A 1 98 ? 3.290 -9.186 3.822 1.00 88.31 98 ASP A CA 1
ATOM 762 C C . ASP A 1 98 ? 4.329 -9.910 2.955 1.00 88.31 98 ASP A C 1
ATOM 764 O O . ASP A 1 98 ? 4.125 -10.128 1.762 1.00 88.31 98 ASP A O 1
ATOM 768 N N . ASN A 1 99 ? 5.449 -10.296 3.566 1.00 83.56 99 ASN A N 1
ATOM 769 C CA . ASN A 1 99 ? 6.509 -11.047 2.885 1.00 83.56 99 ASN A CA 1
ATOM 770 C C . ASN A 1 99 ? 6.177 -12.541 2.705 1.00 83.56 99 ASN A C 1
ATOM 772 O O . ASN A 1 99 ? 6.961 -13.262 2.097 1.00 83.56 99 ASN A O 1
ATOM 776 N N . SER A 1 100 ? 5.071 -13.028 3.277 1.00 87.75 100 SER A N 1
ATOM 777 C CA . SER A 1 100 ? 4.617 -14.417 3.113 1.00 87.75 100 SER A CA 1
ATOM 778 C C . SER A 1 100 ? 3.660 -14.594 1.934 1.00 87.75 100 SER A C 1
ATOM 780 O O . SER A 1 100 ? 3.382 -15.722 1.524 1.00 87.75 100 SER A O 1
ATOM 782 N N . TYR A 1 101 ? 3.175 -13.487 1.369 1.00 87.38 101 TYR A N 1
ATOM 783 C CA . TYR A 1 101 ? 2.295 -13.505 0.216 1.00 87.38 101 TYR A CA 1
ATOM 784 C C . TYR A 1 101 ? 3.024 -14.011 -1.033 1.00 87.38 101 TYR A C 1
ATOM 786 O O . TYR A 1 101 ? 4.062 -13.484 -1.431 1.00 87.38 101 TYR A O 1
ATOM 794 N N . THR A 1 102 ? 2.432 -15.010 -1.681 1.00 83.81 102 THR A N 1
ATOM 795 C CA . THR A 1 102 ? 2.844 -15.509 -2.994 1.00 83.81 102 THR A CA 1
ATOM 796 C C . THR A 1 102 ? 1.665 -15.329 -3.954 1.00 83.81 102 THR A C 1
ATOM 798 O O . THR A 1 102 ? 0.571 -15.819 -3.659 1.00 83.81 102 THR A O 1
ATOM 801 N N . PRO A 1 103 ? 1.822 -14.582 -5.065 1.00 78.94 103 PRO A N 1
ATOM 802 C CA . PRO A 1 103 ? 0.762 -14.455 -6.057 1.00 78.94 103 PRO A CA 1
ATOM 803 C C . PRO A 1 103 ? 0.407 -15.835 -6.616 1.00 78.94 103 PRO A C 1
ATOM 805 O O . PRO A 1 103 ? 1.298 -16.591 -7.003 1.00 78.94 103 PRO A O 1
ATOM 808 N N . ASN A 1 104 ? -0.883 -16.163 -6.680 1.00 67.62 104 ASN A N 1
ATOM 809 C CA . ASN A 1 104 ? -1.318 -17.353 -7.405 1.00 67.62 104 ASN A CA 1
ATOM 810 C C . ASN A 1 104 ? -1.049 -17.137 -8.899 1.00 67.62 104 ASN A C 1
ATOM 812 O O . ASN A 1 104 ? -1.397 -16.084 -9.439 1.00 67.62 104 ASN A O 1
ATOM 816 N N . GLU A 1 105 ? -0.462 -18.128 -9.571 1.00 56.41 105 GLU A N 1
ATOM 817 C CA . GLU A 1 105 ? -0.355 -18.120 -11.029 1.00 56.41 105 GLU A CA 1
ATOM 818 C C . GLU A 1 105 ? -1.769 -18.059 -11.619 1.00 56.41 105 GLU 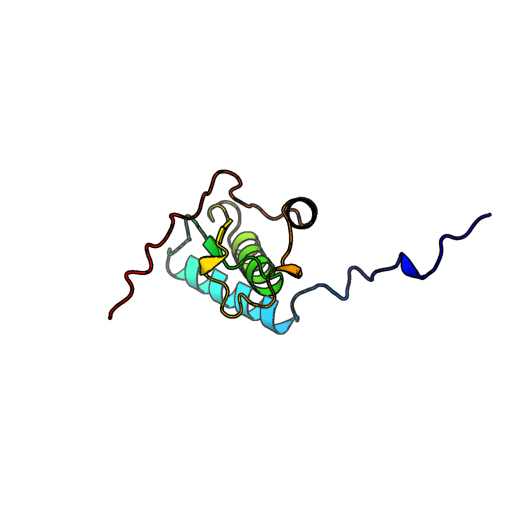A C 1
ATOM 820 O O . GLU A 1 105 ? -2.555 -19.000 -11.516 1.00 56.41 105 GLU A O 1
ATOM 825 N N . VAL A 1 106 ? -2.130 -16.916 -12.201 1.00 53.84 106 VAL A N 1
ATOM 826 C CA . VAL A 1 106 ? -3.352 -16.817 -12.994 1.00 53.84 106 VAL A CA 1
ATOM 827 C C . VAL A 1 106 ? -3.064 -17.551 -14.297 1.00 53.84 106 VAL A C 1
ATOM 829 O O . VAL A 1 106 ? -2.343 -17.025 -15.146 1.00 53.84 106 VAL A O 1
ATOM 832 N N . GLU A 1 107 ? -3.602 -18.764 -14.453 1.00 43.94 107 GLU A N 1
ATOM 833 C CA . GLU A 1 107 ? -3.665 -19.436 -15.750 1.00 43.94 107 GLU A CA 1
ATOM 834 C C . GLU A 1 107 ? -4.361 -18.492 -16.733 1.00 43.94 107 GLU A C 1
ATOM 836 O O . GLU A 1 107 ? -5.582 -18.303 -16.713 1.00 43.94 107 GLU A O 1
ATOM 841 N N . VAL A 1 108 ? -3.573 -17.860 -17.600 1.00 49.28 108 VAL A N 1
ATOM 842 C CA . VAL A 1 108 ? -4.095 -17.148 -18.759 1.00 49.28 108 VAL A CA 1
ATOM 843 C C . VAL A 1 108 ? -4.590 -18.230 -19.710 1.00 49.28 108 VAL A C 1
ATOM 845 O O . VAL A 1 108 ? -3.858 -18.686 -20.588 1.00 49.28 108 VAL A O 1
ATOM 848 N N . SER A 1 109 ? -5.820 -18.702 -19.495 1.00 43.03 109 SER A N 1
ATOM 849 C CA . SER A 1 109 ? -6.507 -19.521 -20.486 1.00 43.03 109 SER A CA 1
ATOM 850 C C . SER A 1 109 ? -6.531 -18.711 -21.778 1.00 43.03 109 SER A C 1
ATOM 852 O O . SER A 1 109 ? -7.150 -17.652 -21.887 1.00 43.03 109 SER A O 1
ATOM 854 N N . SER A 1 110 ? -5.721 -19.163 -22.729 1.00 44.00 110 SER A N 1
ATOM 855 C CA . SER A 1 110 ? -5.652 -18.590 -24.059 1.00 44.00 110 SER A CA 1
ATOM 856 C C . SER A 1 110 ? -6.995 -18.884 -24.707 1.00 44.00 110 SER A C 1
ATOM 858 O O . SER A 1 110 ? -7.252 -20.017 -25.108 1.00 44.00 110 SER A O 1
ATOM 860 N N . ILE A 1 111 ? -7.886 -17.895 -24.729 1.00 44.00 111 ILE A N 1
ATOM 861 C CA . ILE A 1 111 ? -9.098 -17.973 -25.537 1.00 44.00 111 ILE A CA 1
ATOM 862 C C . ILE A 1 111 ? -8.610 -17.910 -26.987 1.00 44.00 111 ILE A C 1
ATOM 864 O O . ILE A 1 111 ? -8.138 -16.864 -27.436 1.00 44.00 111 ILE A O 1
ATOM 868 N N . GLN A 1 112 ? -8.613 -19.079 -27.636 1.00 39.66 112 GLN A N 1
ATOM 869 C CA . GLN A 1 112 ? -8.377 -19.261 -29.070 1.00 39.66 112 GLN A CA 1
ATOM 870 C C . GLN A 1 112 ? -9.441 -18.550 -29.904 1.00 39.66 112 GLN A C 1
ATOM 872 O O . GLN A 1 112 ? -10.614 -18.519 -29.464 1.00 39.66 112 GLN A O 1
#

Secondary structure (DSSP, 8-state):
--PPPGGG---TTTTS--HHHHHHHHHHHHHHHHTT---SEEEE-SSHHHHHHHHHHHHHH-TTS-EEEE-GGG-S--TTGGGSPPHHHHHHTT--B-TT------------

pLDDT: mean 80.4, std 19.15, range [39.66, 98.31]

Sequence (112 aa):
MSGLPLEQQFDQRSIRQPKIGRITAQLFARELISRNAIPKTIFCSPTLASLQTATDIQNYIGKECGLTCIDASLASDRSSAEHWLGEKEISKLKFHIDNSYTPNEVEVSSIQ